Protein AF-A0A323V1V4-F1 (afdb_monomer_lite)

Sequence (138 aa):
MPTDAWRVEGQGRLWLSPGLADMHNHCDSRQDMAVLLSLGVTTMLNMGEARNSFVGRLRLAIERGEVPGPRAYVALAVDGSPAYGNLVVAAPEDARAAECLAPTNRYDFLKVYDRLSHEVFNTLVREGAGGGQPVVGH

InterPro domains:
  IPR011059 Metal-dependent hydrolase, composite domain superfamily [G3DSA:2.30.40.10] (7-18)
  IPR032466 Metal-dependent hydrolase [SSF51556] (18-138)

Radius of gyration: 18.59 Å; chains: 1; bounding box: 53×31×52 Å

Foldseek 3Di:
DPPPDDDDDCPVPHDDDQFDEAEEDQDQDLVSQVVCVVVRHQHYENLNQHDLCRQVPVQVCCVVVVGRGHNYAYEQEEECDCPPVGHHDVDLVSLVVVLVVQVVSPHQAYEYEDHYDPRNVVSNCVVCVVSVHHYHYD

Secondary structure (DSSP, 8-state):
--TT------TTT----PPEEEEEE---SHHHHHHHHHTTEEEEEE-S---HHIIIIIHHHHHTTSS--PEEEEEEEEESSGGGSSEE--SHHHHHHHHHHHHHTT--EEEE-TT--HHHHHHHHHHHHHHT--EE--

Organism: NCBI:txid429133

pLDDT: mean 94.73, std 4.03, range [69.94, 98.69]

Structure (mmCIF, N/CA/C/O backbone):
data_AF-A0A323V1V4-F1
#
_entry.id   AF-A0A323V1V4-F1
#
loop_
_atom_site.group_PDB
_atom_site.id
_atom_site.type_symbol
_atom_site.label_atom_id
_atom_site.label_alt_id
_atom_site.label_comp_id
_atom_site.label_asym_id
_atom_site.label_entity_id
_atom_site.label_seq_id
_atom_site.pdbx_PDB_ins_code
_atom_site.Cartn_x
_atom_site.Cartn_y
_atom_site.Cartn_z
_atom_site.occupancy
_atom_site.B_iso_or_equiv
_atom_site.auth_seq_id
_atom_site.auth_comp_id
_atom_site.auth_asym_id
_atom_site.auth_atom_id
_atom_site.pdbx_PDB_model_num
ATOM 1 N N . MET A 1 1 ? -31.109 10.399 16.227 1.00 69.94 1 MET A N 1
ATOM 2 C CA . MET A 1 1 ? -30.288 9.191 16.464 1.00 69.94 1 MET A CA 1
ATOM 3 C C . MET A 1 1 ? -31.241 8.025 16.651 1.00 69.94 1 MET A C 1
ATOM 5 O O . MET A 1 1 ? -32.236 8.246 17.338 1.00 69.94 1 MET A O 1
ATOM 9 N N . PRO A 1 2 ? -31.003 6.853 16.034 1.00 91.38 2 PRO A N 1
ATOM 10 C CA . PRO A 1 2 ? -31.774 5.647 16.334 1.00 91.38 2 PRO A CA 1
ATOM 11 C C . PRO A 1 2 ? -31.769 5.371 17.842 1.00 91.38 2 PRO A C 1
ATOM 13 O O . PRO A 1 2 ? -30.776 5.653 18.516 1.00 91.38 2 PRO A O 1
ATOM 16 N N . THR A 1 3 ? -32.880 4.873 18.379 1.00 91.69 3 THR A N 1
ATOM 17 C CA . THR A 1 3 ? -33.052 4.635 19.824 1.00 91.69 3 THR A CA 1
ATOM 18 C C . THR A 1 3 ? -32.173 3.505 20.362 1.00 91.69 3 THR A C 1
ATOM 20 O O . THR A 1 3 ? -31.948 3.431 21.564 1.00 91.69 3 THR A O 1
ATOM 23 N N . ASP A 1 4 ? -31.662 2.655 19.478 1.00 93.44 4 ASP A N 1
ATOM 24 C CA . ASP A 1 4 ? -30.814 1.488 19.726 1.00 93.44 4 ASP A CA 1
ATOM 25 C C . ASP A 1 4 ? -29.342 1.709 19.330 1.00 93.44 4 ASP A C 1
ATOM 27 O O . ASP A 1 4 ? -28.535 0.780 19.366 1.00 93.44 4 ASP A O 1
ATOM 31 N N . ALA A 1 5 ? -28.963 2.938 18.964 1.00 94.94 5 ALA A N 1
ATOM 32 C CA . ALA A 1 5 ? -27.590 3.247 18.591 1.00 94.94 5 ALA A CA 1
ATOM 33 C C . ALA A 1 5 ? -26.637 3.126 19.790 1.00 94.94 5 ALA A C 1
ATOM 35 O O . ALA A 1 5 ? -26.900 3.646 20.879 1.00 94.94 5 ALA A O 1
ATOM 36 N N . TRP A 1 6 ? -25.478 2.504 19.565 1.00 93.06 6 TRP A N 1
ATOM 37 C CA . TRP A 1 6 ? -24.418 2.449 20.565 1.00 93.06 6 TRP A CA 1
ATOM 38 C C . TRP A 1 6 ? -23.774 3.829 20.726 1.00 93.06 6 TRP A C 1
ATOM 40 O O . TRP A 1 6 ? -23.392 4.468 19.743 1.00 93.06 6 TRP A O 1
ATOM 50 N N . ARG A 1 7 ? -23.675 4.305 21.970 1.00 91.50 7 ARG A N 1
ATOM 51 C CA . ARG A 1 7 ? -23.165 5.640 22.302 1.00 91.50 7 ARG A CA 1
ATOM 52 C C . ARG A 1 7 ? -21.877 5.521 23.100 1.00 91.50 7 ARG A C 1
ATOM 54 O O . ARG A 1 7 ? -21.840 4.829 24.112 1.00 91.50 7 ARG A O 1
ATOM 61 N N . VAL A 1 8 ? -20.845 6.233 22.658 1.00 92.19 8 VAL A N 1
ATOM 62 C CA . VAL A 1 8 ? -19.558 6.335 23.355 1.00 92.19 8 VAL A CA 1
ATOM 63 C C . VAL A 1 8 ? -19.437 7.748 23.921 1.00 92.19 8 VAL A C 1
ATOM 65 O O . VAL A 1 8 ? -19.413 8.719 23.169 1.00 92.19 8 VAL A O 1
ATOM 68 N N . GLU A 1 9 ? -19.401 7.868 25.248 1.00 92.81 9 GLU A N 1
ATOM 69 C CA . GLU A 1 9 ? -19.397 9.160 25.945 1.00 92.81 9 GLU A CA 1
ATOM 70 C C . GLU A 1 9 ? -17.964 9.654 26.200 1.00 92.81 9 GLU A C 1
ATOM 72 O O . GLU A 1 9 ? -17.198 9.029 26.931 1.00 92.81 9 GLU A O 1
ATOM 77 N N . GLY A 1 10 ? -17.605 10.808 25.626 1.00 93.06 10 GLY A N 1
ATOM 78 C CA . GLY A 1 10 ? -16.257 11.392 25.725 1.00 93.06 10 GLY A CA 1
ATOM 79 C C . GLY A 1 10 ? -15.944 12.120 27.043 1.00 93.06 10 GLY A C 1
ATOM 80 O O . GLY A 1 10 ? -14.797 12.495 27.291 1.00 93.06 10 GLY A O 1
ATOM 81 N N . GLN A 1 11 ? -16.960 12.357 27.883 1.00 94.25 11 GLN A N 1
ATOM 82 C CA . GLN A 1 11 ? -16.844 12.913 29.247 1.00 94.25 11 GLN A CA 1
ATOM 83 C C . GLN A 1 11 ? -16.088 14.258 29.346 1.00 94.25 11 GLN A C 1
ATOM 85 O O . GLN A 1 11 ? -15.559 14.600 30.401 1.00 94.25 11 GLN A O 1
ATOM 90 N N . GLY A 1 12 ? -15.994 15.017 28.246 1.00 92.81 12 GLY A N 1
ATOM 91 C CA . GLY A 1 12 ? -15.264 16.293 28.182 1.00 92.81 12 GLY A CA 1
ATOM 92 C C . GLY A 1 12 ? -13.748 16.183 28.402 1.00 92.81 12 GLY A C 1
ATOM 93 O O . GLY A 1 12 ? -13.089 17.197 28.611 1.00 92.81 12 GLY A O 1
ATOM 94 N N . ARG A 1 13 ? -13.197 14.963 28.398 1.00 93.06 13 ARG A N 1
ATOM 95 C CA . ARG A 1 13 ? -11.775 14.673 28.667 1.00 93.06 13 ARG A CA 1
ATOM 96 C C . ARG A 1 13 ? -11.130 13.804 27.590 1.00 93.06 13 ARG A C 1
ATOM 98 O O . ARG A 1 13 ? -9.908 13.694 27.559 1.00 93.06 13 ARG A O 1
ATOM 105 N N . LEU A 1 14 ? -11.943 13.176 26.743 1.00 93.31 14 LEU A N 1
ATOM 106 C CA . LEU A 1 14 ? -11.50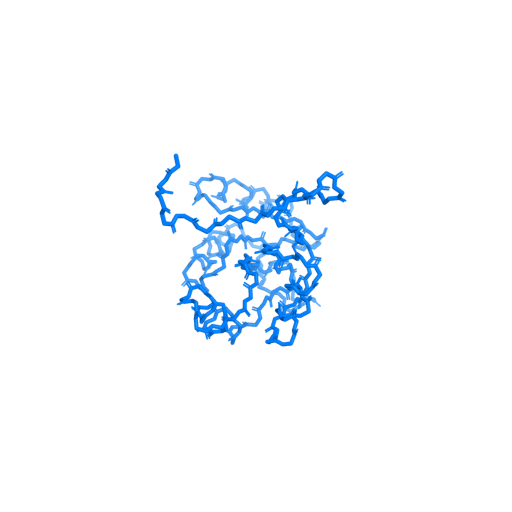5 12.373 25.610 1.00 93.31 14 LEU A CA 1
ATOM 107 C C . LEU A 1 14 ? -11.652 13.168 24.313 1.00 93.31 14 LEU A C 1
ATOM 109 O O . LEU A 1 14 ? -12.571 13.972 24.159 1.00 93.31 14 LEU A O 1
ATOM 113 N N . TRP A 1 15 ? -10.758 12.887 23.372 1.00 93.38 15 TRP A N 1
ATOM 114 C CA . TRP A 1 15 ? -10.775 13.442 22.024 1.00 93.38 15 TRP A CA 1
ATOM 115 C C . TRP A 1 15 ? -11.082 12.331 21.027 1.00 93.38 15 TRP A C 1
ATOM 117 O O . TRP A 1 15 ? -10.644 11.195 21.206 1.00 93.38 15 TRP A O 1
ATOM 127 N N . LEU A 1 16 ? -11.826 12.664 19.974 1.00 94.50 16 LEU A N 1
ATOM 128 C CA . LEU A 1 16 ? -12.068 11.765 18.854 1.00 94.50 16 LEU A CA 1
ATOM 129 C C . LEU A 1 16 ? -11.116 12.122 17.714 1.00 94.50 16 LEU A C 1
ATOM 131 O O . LEU A 1 16 ? -11.064 13.272 17.284 1.00 94.50 16 LEU A O 1
ATOM 135 N N . SER A 1 17 ? -10.401 11.122 17.214 1.00 96.44 17 SER A N 1
ATOM 136 C CA . SER A 1 17 ? -9.553 11.219 16.028 1.00 96.44 17 SER A CA 1
ATOM 137 C C . SER A 1 17 ? -9.987 10.159 15.014 1.00 96.44 17 SER A C 1
ATOM 139 O O . SER A 1 17 ? -10.452 9.091 15.425 1.00 96.44 17 SER A O 1
ATOM 141 N N . PRO A 1 18 ? -9.800 10.392 13.702 1.00 97.81 18 PRO A N 1
ATOM 142 C CA . PRO A 1 18 ? -9.708 9.302 12.739 1.00 97.81 18 PRO A CA 1
ATOM 143 C C . PRO A 1 18 ? -8.651 8.284 13.182 1.00 97.81 18 PRO A C 1
ATOM 145 O O . PRO A 1 18 ? -7.710 8.628 13.907 1.00 97.81 18 PRO A O 1
ATOM 148 N N . GLY A 1 19 ? -8.784 7.040 12.724 1.00 98.12 19 GLY A N 1
ATOM 149 C CA . GLY A 1 19 ? -7.721 6.060 12.906 1.00 98.12 19 GLY A CA 1
ATOM 150 C C . GLY A 1 19 ? -6.438 6.521 12.210 1.00 98.12 19 GLY A C 1
ATOM 151 O O . GLY A 1 19 ? -6.489 7.144 11.148 1.00 98.12 19 GLY A O 1
ATOM 152 N N . LEU A 1 20 ? -5.289 6.223 12.814 1.00 98.69 20 LEU A N 1
ATOM 153 C CA . LEU A 1 20 ? -3.993 6.593 12.259 1.00 98.69 20 LEU A CA 1
ATOM 154 C C . LEU A 1 20 ? -3.719 5.800 10.985 1.00 98.69 20 LEU A C 1
ATOM 156 O O . LEU A 1 20 ? -4.261 4.708 10.769 1.00 98.69 20 LEU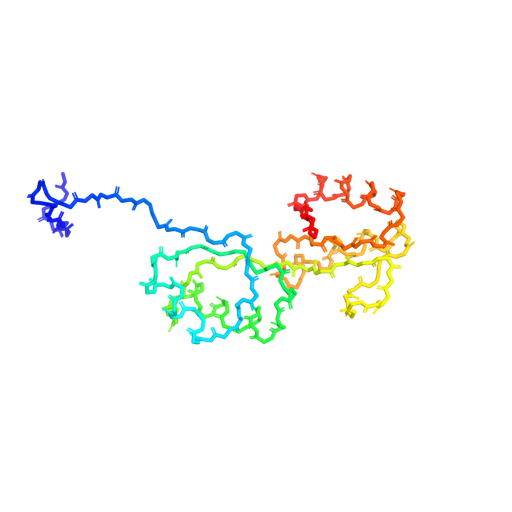 A O 1
ATOM 160 N N . ALA A 1 21 ? -2.860 6.365 10.150 1.00 98.56 21 ALA A N 1
ATOM 161 C CA . ALA A 1 21 ? -2.522 5.796 8.868 1.00 98.56 21 ALA A CA 1
ATOM 162 C C . ALA A 1 21 ? -0.996 5.806 8.704 1.00 98.56 21 ALA A C 1
ATOM 164 O O . ALA A 1 21 ? -0.385 6.870 8.628 1.00 98.56 21 ALA A O 1
ATOM 165 N N . ASP A 1 22 ? -0.389 4.621 8.717 1.00 98.25 22 ASP A N 1
ATOM 166 C CA . ASP A 1 22 ? 1.059 4.450 8.580 1.00 98.25 22 ASP A CA 1
ATOM 167 C C . ASP A 1 22 ? 1.421 4.275 7.101 1.00 98.25 22 ASP A C 1
ATOM 169 O O . ASP A 1 22 ? 1.087 3.271 6.473 1.00 98.25 22 ASP A O 1
ATOM 173 N N . MET A 1 23 ? 2.063 5.289 6.527 1.00 97.12 23 MET A N 1
ATOM 174 C CA . MET A 1 23 ? 2.250 5.405 5.079 1.00 97.12 23 MET A CA 1
ATOM 175 C C . MET A 1 23 ? 3.556 4.784 4.567 1.00 97.12 23 MET A C 1
ATOM 177 O O . MET A 1 23 ? 3.790 4.810 3.360 1.00 97.12 23 MET A O 1
ATOM 181 N N . HIS A 1 24 ? 4.410 4.237 5.442 1.00 97.56 24 HIS A N 1
ATOM 182 C CA . HIS A 1 24 ? 5.636 3.560 5.015 1.00 97.56 24 HIS A CA 1
ATOM 183 C C . HIS A 1 24 ? 6.112 2.546 6.058 1.00 97.56 24 HIS A C 1
ATOM 185 O O . HIS A 1 24 ? 6.918 2.861 6.931 1.00 97.56 24 HIS A O 1
ATOM 191 N N . ASN A 1 25 ? 5.703 1.288 5.902 1.00 96.50 25 ASN A N 1
ATOM 192 C CA . ASN A 1 25 ? 6.258 0.191 6.689 1.00 96.50 25 ASN A CA 1
ATOM 193 C C . ASN A 1 25 ? 6.529 -1.060 5.845 1.00 96.50 25 ASN A C 1
ATOM 195 O O . ASN A 1 25 ? 6.283 -1.099 4.639 1.00 96.50 25 ASN A O 1
ATOM 199 N N . HIS A 1 26 ? 7.060 -2.086 6.505 1.00 96.38 26 HIS A N 1
ATOM 200 C CA . HIS A 1 26 ? 7.402 -3.382 5.915 1.00 96.38 26 HIS A CA 1
ATOM 201 C C . HIS A 1 26 ? 6.662 -4.532 6.626 1.00 96.38 26 HIS A C 1
ATOM 203 O O . HIS A 1 26 ? 7.123 -5.670 6.634 1.00 96.38 26 HIS A O 1
ATOM 209 N N . CYS A 1 27 ? 5.529 -4.231 7.265 1.00 96.56 27 CYS A N 1
ATOM 210 C CA . CYS A 1 27 ? 4.772 -5.165 8.093 1.00 96.56 27 CYS A CA 1
ATOM 211 C C . CYS A 1 27 ? 3.960 -6.147 7.239 1.00 96.56 27 CYS A C 1
ATOM 213 O O . CYS A 1 27 ? 3.153 -5.726 6.409 1.00 96.56 27 CYS A O 1
ATOM 215 N N . ASP A 1 28 ? 4.127 -7.452 7.458 1.00 96.19 28 ASP A N 1
ATOM 216 C CA . ASP A 1 28 ? 3.461 -8.487 6.653 1.00 96.19 28 ASP A CA 1
ATOM 217 C C . ASP A 1 28 ? 3.041 -9.739 7.450 1.00 96.19 28 ASP A C 1
ATOM 219 O O . ASP A 1 28 ? 2.592 -10.739 6.879 1.00 96.19 28 ASP A O 1
ATOM 223 N N . SER A 1 29 ? 3.140 -9.696 8.781 1.00 96.12 29 SER A N 1
ATOM 224 C CA . SER A 1 29 ? 2.749 -10.796 9.662 1.00 96.12 29 SER A CA 1
ATOM 225 C C . SER A 1 29 ? 1.501 -10.478 10.489 1.00 96.12 29 SER A C 1
ATOM 227 O O . SER A 1 29 ? 1.136 -9.325 10.707 1.00 96.12 29 SER A O 1
ATOM 229 N N . ARG A 1 30 ? 0.847 -11.520 11.023 1.00 96.19 30 ARG A N 1
ATOM 230 C CA . ARG A 1 30 ? -0.291 -11.364 11.953 1.00 96.19 30 ARG A CA 1
ATOM 231 C C . ARG A 1 30 ? 0.078 -10.563 13.200 1.00 96.19 30 ARG A C 1
ATOM 233 O O . ARG A 1 30 ? -0.756 -9.817 13.702 1.00 96.19 30 ARG A O 1
ATOM 240 N N . GLN A 1 31 ? 1.304 -10.734 13.691 1.00 97.69 31 GLN A N 1
ATOM 241 C CA . GLN A 1 31 ? 1.781 -10.018 14.866 1.00 97.69 31 GLN A CA 1
ATOM 242 C C . GLN A 1 31 ? 1.928 -8.525 14.569 1.00 97.69 31 GLN A C 1
ATOM 244 O O . GLN A 1 31 ? 1.478 -7.710 15.369 1.00 97.69 31 GLN A O 1
ATOM 249 N N . ASP A 1 32 ? 2.451 -8.171 13.393 1.00 97.50 32 ASP A N 1
ATOM 250 C CA . ASP A 1 32 ? 2.563 -6.769 12.988 1.00 97.50 32 ASP A CA 1
ATOM 251 C C . ASP A 1 32 ? 1.189 -6.099 12.897 1.00 97.50 32 ASP A C 1
ATOM 253 O O . ASP A 1 32 ? 1.003 -5.001 13.412 1.00 97.50 32 ASP A O 1
ATOM 257 N N . MET A 1 33 ? 0.196 -6.779 12.305 1.00 97.81 33 MET A N 1
ATOM 258 C CA . MET A 1 33 ? -1.169 -6.243 12.191 1.00 97.81 33 MET A CA 1
ATOM 259 C C . MET A 1 33 ? -1.785 -5.951 13.565 1.00 97.81 33 MET A C 1
ATOM 261 O O . MET A 1 33 ? -2.456 -4.933 13.743 1.00 97.81 33 MET A O 1
ATOM 265 N N . ALA A 1 34 ? -1.537 -6.828 14.543 1.00 97.75 34 ALA A N 1
ATOM 266 C CA . ALA A 1 34 ? -2.001 -6.642 15.914 1.00 97.75 34 ALA A CA 1
ATOM 267 C C . ALA A 1 34 ? -1.304 -5.453 16.595 1.00 97.75 34 ALA A C 1
ATOM 269 O O . ALA A 1 34 ? -1.968 -4.653 17.257 1.00 97.75 34 ALA A O 1
ATOM 270 N N . VAL A 1 35 ? 0.012 -5.304 16.400 1.00 98.25 35 VAL A N 1
ATOM 271 C CA . VAL A 1 35 ? 0.781 -4.165 16.926 1.00 98.25 35 VAL A CA 1
ATOM 272 C C . VAL A 1 35 ? 0.279 -2.855 16.322 1.00 98.25 35 VAL A C 1
ATOM 274 O O . VAL A 1 35 ? -0.039 -1.937 17.075 1.00 98.25 35 VAL A O 1
ATOM 277 N N . LEU A 1 36 ? 0.122 -2.777 14.999 1.00 98.50 36 LEU A N 1
ATOM 278 C CA . LEU A 1 36 ? -0.377 -1.581 14.314 1.00 98.50 36 LEU A CA 1
ATOM 279 C C . LEU A 1 36 ? -1.747 -1.145 14.857 1.00 98.50 36 LEU A C 1
ATOM 281 O O . LEU A 1 36 ? -1.903 0.006 15.269 1.00 98.50 36 LEU A O 1
ATOM 285 N N . LEU A 1 37 ? -2.710 -2.068 14.963 1.00 98.06 37 LEU A N 1
ATOM 286 C CA . LEU A 1 37 ? -4.022 -1.757 15.542 1.00 98.06 37 LEU A CA 1
ATOM 287 C C . LEU A 1 37 ? -3.931 -1.291 17.000 1.00 98.06 37 LEU A C 1
ATOM 289 O O . LEU A 1 37 ? -4.637 -0.359 17.381 1.00 98.06 37 LEU A O 1
ATOM 293 N N . SER A 1 38 ? -3.059 -1.903 17.810 1.00 98.19 38 SER A N 1
ATOM 294 C CA . SER A 1 38 ? -2.867 -1.506 19.215 1.00 98.19 38 SER A CA 1
ATOM 295 C C . SER A 1 38 ? -2.342 -0.073 19.366 1.00 98.19 38 SER A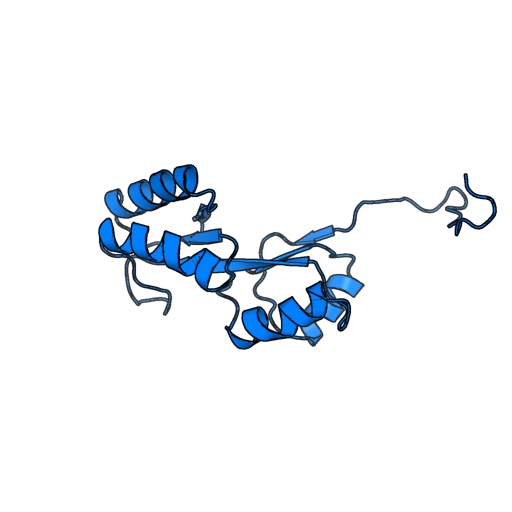 C 1
ATOM 297 O O . SER A 1 38 ? -2.617 0.583 20.368 1.00 98.19 38 SER A O 1
ATOM 299 N N . LEU A 1 39 ? -1.640 0.427 18.345 1.00 98.12 39 LEU A N 1
ATOM 300 C CA . LEU A 1 39 ? -1.127 1.794 18.256 1.00 98.12 39 LEU A CA 1
ATOM 301 C C . LEU A 1 39 ? -2.125 2.758 17.592 1.00 98.12 39 LEU A C 1
ATOM 303 O O . LEU A 1 39 ? -1.802 3.921 17.367 1.00 98.12 39 LEU A O 1
ATOM 307 N N . GLY A 1 40 ? -3.335 2.293 17.267 1.00 98.19 40 GLY A N 1
ATOM 308 C CA . GLY A 1 40 ? -4.374 3.088 16.614 1.00 98.19 40 GLY A CA 1
ATOM 309 C C . GLY A 1 40 ? -4.214 3.211 15.098 1.00 98.19 40 GLY A C 1
ATOM 310 O O . GLY A 1 40 ? -4.964 3.968 14.480 1.00 98.19 40 GLY A O 1
ATOM 311 N N . VAL A 1 41 ? -3.277 2.480 14.482 1.00 98.69 41 VAL A N 1
ATOM 312 C CA . VAL A 1 41 ? -3.108 2.437 13.025 1.00 98.69 41 VAL A CA 1
ATOM 313 C C . VAL A 1 41 ? -4.176 1.539 12.420 1.00 98.69 41 VAL A C 1
ATOM 315 O O . VAL A 1 41 ? -4.208 0.335 12.649 1.00 98.69 41 VAL A O 1
ATOM 318 N N . THR A 1 42 ? -5.052 2.138 11.619 1.00 98.44 42 THR A N 1
ATOM 319 C CA . THR A 1 42 ? -6.191 1.465 10.969 1.00 98.44 42 THR A CA 1
ATOM 320 C C . THR A 1 42 ? -6.027 1.334 9.460 1.00 98.44 42 THR A C 1
ATOM 322 O O . THR A 1 42 ? -6.772 0.592 8.824 1.00 98.44 42 THR A O 1
ATOM 325 N N . THR A 1 43 ? -5.055 2.038 8.880 1.00 98.62 43 THR A N 1
ATOM 326 C CA . THR A 1 43 ? -4.689 1.961 7.462 1.00 98.62 43 THR A CA 1
ATOM 327 C C . THR A 1 43 ? -3.173 1.927 7.344 1.00 98.62 43 THR A C 1
ATOM 329 O O . THR A 1 43 ? -2.489 2.601 8.110 1.00 98.62 43 THR A O 1
ATOM 332 N N . MET A 1 44 ? -2.642 1.156 6.400 1.00 97.94 44 MET A N 1
ATOM 333 C CA . MET A 1 44 ? -1.205 1.087 6.167 1.00 97.94 44 MET A CA 1
ATOM 334 C C . MET A 1 44 ? -0.835 0.964 4.691 1.00 97.94 44 MET A C 1
ATOM 336 O O . MET A 1 44 ? -1.586 0.374 3.913 1.00 97.94 44 MET A O 1
ATOM 340 N N . LEU A 1 45 ? 0.355 1.456 4.343 1.00 97.62 45 LEU A N 1
ATOM 341 C CA . LEU A 1 45 ? 1.050 1.159 3.092 1.00 97.62 45 LEU A CA 1
ATOM 342 C C . LEU A 1 45 ? 2.263 0.274 3.398 1.00 97.62 45 LEU A C 1
ATOM 344 O O . LEU A 1 45 ? 3.220 0.707 4.045 1.00 97.62 45 LEU A O 1
ATOM 348 N N . ASN A 1 46 ? 2.235 -0.963 2.905 1.00 97.25 46 ASN A N 1
ATOM 349 C CA . ASN A 1 46 ? 3.424 -1.799 2.867 1.00 97.25 46 ASN A CA 1
ATOM 350 C C . ASN A 1 46 ? 4.278 -1.381 1.661 1.00 97.25 46 ASN A C 1
ATOM 352 O O . ASN A 1 46 ? 3.929 -1.647 0.509 1.00 97.25 46 ASN A O 1
ATOM 356 N N . MET A 1 47 ? 5.401 -0.732 1.957 1.00 95.44 47 MET A N 1
ATOM 357 C CA . MET A 1 47 ? 6.387 -0.216 1.005 1.00 95.44 47 MET A CA 1
ATOM 358 C C . MET A 1 47 ? 7.556 -1.194 0.792 1.00 95.44 47 MET A C 1
ATOM 360 O O . MET A 1 47 ? 8.573 -0.832 0.198 1.00 95.44 47 MET A O 1
ATOM 364 N N . GLY A 1 48 ? 7.442 -2.417 1.309 1.00 86.25 48 GLY A N 1
ATOM 365 C CA . GLY A 1 48 ? 8.514 -3.400 1.418 1.00 86.25 48 GLY A CA 1
ATOM 366 C C . GLY A 1 48 ? 8.382 -4.624 0.531 1.00 86.25 48 GLY A C 1
ATOM 367 O O . GLY A 1 48 ? 8.928 -5.652 0.909 1.00 86.25 48 GLY A O 1
ATOM 368 N N . GLU A 1 49 ? 7.629 -4.527 -0.569 1.00 81.94 49 GLU A N 1
ATOM 369 C CA . GLU A 1 49 ? 7.264 -5.666 -1.422 1.00 81.94 49 GLU A CA 1
ATOM 370 C C . GLU A 1 49 ? 6.671 -6.819 -0.596 1.00 81.94 49 GLU A C 1
ATOM 372 O O . GLU A 1 49 ? 7.288 -7.858 -0.355 1.00 81.94 49 GLU A O 1
ATOM 377 N N . ALA A 1 50 ? 5.449 -6.607 -0.101 1.00 85.38 50 ALA A N 1
ATOM 378 C CA . ALA A 1 50 ? 4.788 -7.573 0.765 1.00 85.38 50 ALA A CA 1
ATOM 379 C C . ALA A 1 50 ? 4.785 -8.982 0.148 1.00 85.38 50 ALA A C 1
ATOM 381 O O . ALA A 1 50 ? 4.420 -9.172 -1.017 1.00 85.38 50 ALA A O 1
ATOM 382 N N . ARG A 1 51 ? 5.136 -9.989 0.956 1.00 91.62 51 ARG A N 1
ATOM 383 C CA . ARG A 1 51 ? 5.193 -11.384 0.501 1.00 91.62 51 ARG A CA 1
ATOM 384 C C . ARG A 1 51 ? 3.841 -11.825 -0.068 1.00 91.62 51 ARG A C 1
ATOM 386 O O . ARG A 1 51 ? 2.792 -11.546 0.512 1.00 91.62 51 ARG A O 1
ATOM 393 N N . ASN A 1 52 ? 3.858 -12.659 -1.109 1.00 88.94 52 ASN A N 1
ATOM 394 C CA . ASN A 1 52 ? 2.642 -13.241 -1.704 1.00 88.94 52 ASN A CA 1
ATOM 395 C C . ASN A 1 52 ? 1.730 -13.939 -0.679 1.00 88.94 52 ASN A C 1
ATOM 397 O O . ASN A 1 52 ? 0.507 -13.936 -0.809 1.00 88.94 52 ASN A O 1
ATOM 401 N N . SER A 1 53 ? 2.309 -14.529 0.372 1.00 92.88 53 SER A N 1
ATOM 402 C CA . SER A 1 53 ? 1.559 -15.146 1.469 1.00 92.88 53 SER A CA 1
ATOM 403 C C . SER A 1 53 ? 0.753 -14.141 2.297 1.00 92.88 53 SER A C 1
ATOM 405 O O . SER A 1 53 ? -0.304 -14.509 2.813 1.00 92.88 53 SER A O 1
ATOM 407 N N . PHE A 1 54 ? 1.225 -12.902 2.429 1.00 96.50 54 PHE A N 1
ATOM 408 C CA . PHE A 1 54 ? 0.492 -11.811 3.058 1.00 96.50 54 PHE A CA 1
ATOM 409 C C . PHE A 1 54 ? -0.629 -11.329 2.140 1.00 96.50 54 PHE A C 1
ATOM 411 O O . PHE A 1 54 ? -1.798 -11.392 2.528 1.00 96.50 54 PHE A O 1
ATOM 418 N N . VAL A 1 55 ? -0.280 -10.943 0.907 1.00 95.06 55 VAL A N 1
ATOM 419 C CA . VAL A 1 55 ? -1.214 -10.389 -0.088 1.00 95.06 55 VAL A CA 1
ATOM 420 C C . VAL A 1 55 ? -2.355 -11.367 -0.384 1.00 95.06 55 VAL A C 1
ATOM 422 O O . VAL A 1 55 ? -3.527 -11.007 -0.308 1.00 95.06 55 VAL A O 1
ATOM 425 N N . GLY A 1 56 ? -2.028 -12.634 -0.647 1.00 93.81 56 GLY A N 1
ATOM 426 C CA . GLY A 1 56 ? -2.989 -13.658 -1.054 1.00 93.81 56 GLY A CA 1
ATOM 427 C C . GLY A 1 56 ? -3.694 -14.398 0.084 1.00 93.81 56 GLY A C 1
ATOM 428 O O . GLY A 1 56 ? -4.543 -15.242 -0.195 1.00 93.81 56 GLY A O 1
ATOM 429 N N . ARG A 1 57 ? -3.358 -14.150 1.360 1.00 95.44 57 ARG A N 1
ATOM 430 C CA . ARG A 1 57 ? -4.028 -14.824 2.493 1.00 95.44 57 ARG A CA 1
ATOM 431 C C . ARG A 1 57 ? -4.378 -13.888 3.633 1.00 95.44 57 ARG A C 1
ATOM 433 O O . ARG A 1 57 ? -5.559 -13.741 3.934 1.00 95.44 57 ARG A O 1
ATOM 440 N N . LEU A 1 58 ? -3.378 -13.297 4.290 1.00 97.38 58 LEU A N 1
ATOM 441 C CA . LEU A 1 58 ? -3.620 -12.520 5.507 1.00 97.38 58 LEU A CA 1
ATOM 442 C C . LEU A 1 58 ? -4.431 -11.259 5.212 1.00 97.38 58 LEU A C 1
ATOM 444 O O . LEU A 1 58 ? -5.446 -11.039 5.867 1.00 97.38 58 LEU A O 1
ATOM 448 N N . ARG A 1 59 ? -4.040 -10.490 4.190 1.00 97.12 59 ARG A N 1
ATOM 449 C CA . ARG A 1 59 ? -4.778 -9.302 3.750 1.00 97.12 59 ARG A CA 1
ATOM 450 C C . ARG A 1 59 ? -6.234 -9.637 3.432 1.00 97.12 59 ARG A C 1
ATOM 452 O O . ARG A 1 59 ? -7.133 -8.984 3.944 1.00 97.12 59 ARG A O 1
ATOM 459 N N . LEU A 1 60 ? -6.475 -10.698 2.660 1.00 96.69 60 LEU A N 1
ATOM 460 C CA . LEU A 1 60 ? -7.838 -11.102 2.307 1.00 96.69 60 LEU A CA 1
ATOM 461 C C . LEU A 1 60 ? -8.663 -11.523 3.534 1.00 96.69 60 LEU A C 1
ATOM 463 O O . LEU A 1 60 ? -9.857 -11.253 3.593 1.00 96.69 60 LEU A O 1
ATOM 467 N N . ALA A 1 61 ? -8.049 -12.189 4.516 1.00 97.75 61 ALA A N 1
ATOM 468 C CA . ALA A 1 61 ? -8.728 -12.540 5.762 1.00 97.75 61 ALA A CA 1
ATOM 469 C C . ALA A 1 61 ? -9.089 -11.292 6.592 1.00 97.75 61 ALA A C 1
ATOM 471 O O . ALA A 1 61 ? -10.150 -11.258 7.212 1.00 97.75 61 ALA A O 1
ATOM 472 N N . ILE A 1 62 ? -8.245 -10.254 6.563 1.00 97.69 62 ILE A N 1
ATOM 473 C CA . ILE A 1 62 ? -8.533 -8.950 7.180 1.00 97.69 62 ILE A CA 1
ATOM 474 C C . ILE A 1 62 ? -9.686 -8.249 6.458 1.00 97.69 62 ILE A C 1
ATOM 476 O O . ILE A 1 62 ? -10.637 -7.815 7.099 1.00 97.69 62 ILE A O 1
ATOM 480 N N . GLU A 1 63 ? -9.652 -8.194 5.125 1.00 97.06 63 GLU A N 1
ATOM 481 C CA . GLU A 1 63 ? -10.714 -7.589 4.308 1.00 97.06 63 GLU A CA 1
ATOM 482 C C . GLU A 1 63 ? -12.076 -8.273 4.507 1.00 97.06 63 GLU A C 1
ATOM 484 O O . GLU A 1 63 ? -13.110 -7.608 4.466 1.00 97.06 63 GLU A O 1
ATOM 489 N N . ARG A 1 64 ? -12.087 -9.587 4.772 1.00 97.69 64 ARG A N 1
ATOM 490 C CA . ARG A 1 64 ? -13.299 -10.355 5.108 1.00 97.69 64 ARG A CA 1
ATOM 491 C C . ARG A 1 64 ? -13.729 -10.245 6.576 1.00 97.69 64 ARG A C 1
ATOM 493 O O . ARG A 1 64 ? -14.761 -10.800 6.938 1.00 97.69 64 ARG A O 1
ATOM 500 N N . GLY A 1 65 ? -12.960 -9.561 7.425 1.00 96.94 65 GLY A N 1
ATOM 501 C CA . GLY A 1 65 ? -13.242 -9.434 8.858 1.00 96.94 65 GLY A CA 1
ATOM 502 C C . GLY A 1 65 ? -12.990 -10.708 9.676 1.00 96.94 65 GLY A C 1
ATOM 503 O O . GLY A 1 65 ? -13.389 -10.780 10.833 1.00 96.94 65 GLY A O 1
ATOM 504 N N . GLU A 1 66 ? -12.319 -11.712 9.106 1.00 98.00 66 GLU A N 1
ATOM 505 C CA . GLU A 1 66 ? -11.973 -12.967 9.793 1.00 98.00 66 GLU A CA 1
ATOM 506 C C . GLU A 1 66 ? -10.798 -12.782 10.762 1.00 98.00 66 GLU A C 1
ATOM 508 O O . GLU A 1 66 ? -10.619 -13.550 11.708 1.00 98.00 66 GLU A O 1
ATOM 513 N N . VAL A 1 67 ? -9.955 -11.782 10.496 1.00 97.00 67 VAL A N 1
ATOM 514 C CA . VAL A 1 67 ? -8.758 -11.467 11.275 1.00 97.00 67 VAL A CA 1
ATOM 515 C C . VAL A 1 67 ? -8.704 -9.960 11.509 1.00 97.00 67 VAL A C 1
ATOM 517 O O . VAL A 1 67 ? -8.796 -9.208 10.542 1.00 97.00 67 VAL A O 1
ATOM 520 N N . PRO A 1 68 ? -8.500 -9.486 12.749 1.00 97.31 68 PRO A N 1
ATOM 521 C CA . PRO A 1 68 ? -8.256 -8.071 12.991 1.00 97.31 68 PRO A CA 1
ATOM 522 C C . PRO A 1 68 ? -6.948 -7.614 12.333 1.00 97.31 68 PRO A C 1
ATOM 524 O O . PRO A 1 68 ? -5.893 -8.213 12.544 1.00 97.31 68 PRO A O 1
ATOM 527 N N . GLY A 1 69 ? -7.009 -6.531 11.566 1.00 97.81 69 GLY A N 1
ATOM 528 C CA . GLY A 1 69 ? -5.838 -5.831 11.044 1.00 97.81 69 GLY A CA 1
ATOM 529 C C . GLY A 1 69 ? -6.218 -4.481 10.434 1.00 97.81 69 GLY A C 1
ATOM 530 O O . GLY A 1 69 ? -7.405 -4.233 10.200 1.00 97.81 69 GLY A O 1
ATOM 531 N N . PRO A 1 70 ? -5.240 -3.592 10.189 1.00 98.25 70 PRO A N 1
ATOM 532 C CA . PRO A 1 70 ? -5.479 -2.378 9.422 1.00 98.25 70 PRO A CA 1
ATOM 533 C C . PRO A 1 70 ? -5.843 -2.716 7.971 1.00 98.25 70 PRO A C 1
ATOM 535 O O . PRO A 1 70 ? -5.469 -3.764 7.440 1.00 98.25 70 PRO A O 1
ATOM 538 N N . ARG A 1 71 ? -6.510 -1.786 7.285 1.00 98.12 71 ARG A N 1
ATOM 539 C CA . ARG A 1 71 ? -6.609 -1.828 5.824 1.00 98.12 71 ARG A CA 1
ATOM 540 C C . ARG A 1 71 ? -5.208 -1.682 5.235 1.00 98.12 71 ARG A C 1
ATOM 542 O O . ARG A 1 71 ? -4.581 -0.642 5.418 1.00 98.12 71 ARG A O 1
ATOM 549 N N . ALA A 1 72 ? -4.736 -2.702 4.530 1.00 97.50 72 ALA A N 1
ATOM 550 C CA . ALA A 1 72 ? -3.403 -2.709 3.945 1.00 97.50 72 ALA A CA 1
ATOM 551 C C . ALA A 1 72 ? -3.449 -2.435 2.439 1.00 97.50 72 ALA A C 1
ATOM 553 O O . ALA A 1 72 ? -4.105 -3.166 1.700 1.00 97.50 72 ALA A O 1
ATOM 554 N N . TYR A 1 73 ? -2.706 -1.418 2.013 1.00 97.19 73 TYR A N 1
ATOM 555 C CA . TYR A 1 73 ? -2.309 -1.195 0.628 1.00 97.19 73 TYR A CA 1
ATOM 556 C C . TYR A 1 73 ? -0.873 -1.689 0.454 1.00 97.19 73 TYR A C 1
ATOM 558 O O . TYR A 1 73 ? -0.043 -1.486 1.341 1.00 97.19 73 TYR A O 1
ATOM 566 N N . VAL A 1 74 ? -0.564 -2.365 -0.647 1.00 96.81 74 VAL A N 1
ATOM 567 C CA . VAL A 1 74 ? 0.720 -3.056 -0.831 1.00 96.81 74 VAL A CA 1
ATOM 568 C C . VAL A 1 74 ? 1.366 -2.697 -2.163 1.00 96.81 74 VAL A C 1
ATOM 570 O O . VAL A 1 74 ? 0.713 -2.718 -3.207 1.00 96.81 74 VAL A O 1
ATOM 573 N N . ALA A 1 75 ? 2.660 -2.391 -2.110 1.00 96.06 75 ALA A N 1
ATOM 574 C CA . ALA A 1 75 ? 3.462 -2.050 -3.274 1.00 96.06 75 ALA A CA 1
ATOM 575 C C . ALA A 1 75 ? 3.952 -3.293 -4.022 1.00 96.06 75 ALA A C 1
ATOM 577 O O . ALA A 1 75 ? 4.453 -4.227 -3.389 1.00 96.06 75 ALA A O 1
ATOM 578 N N . LEU A 1 76 ? 3.914 -3.257 -5.355 1.00 95.06 76 LEU A N 1
ATOM 579 C CA . LEU A 1 76 ? 4.833 -4.044 -6.179 1.00 95.06 76 LEU A CA 1
ATOM 580 C C . LEU A 1 76 ? 6.108 -3.215 -6.371 1.00 95.06 76 LEU A C 1
ATOM 582 O O . LEU A 1 76 ? 6.051 -2.129 -6.952 1.00 95.06 76 LEU A O 1
ATOM 586 N N . ALA A 1 77 ? 7.242 -3.690 -5.855 1.00 95.62 77 ALA A N 1
ATOM 587 C CA . ALA A 1 77 ? 8.512 -2.986 -5.995 1.00 95.62 77 ALA A CA 1
ATOM 588 C C . ALA A 1 77 ? 9.156 -3.279 -7.357 1.00 95.62 77 ALA A C 1
ATOM 590 O O . ALA A 1 77 ? 9.230 -4.431 -7.787 1.00 95.62 77 ALA A O 1
ATOM 591 N N . VAL A 1 78 ? 9.643 -2.232 -8.022 1.00 96.19 78 VAL A N 1
ATOM 592 C CA . VAL A 1 78 ? 10.313 -2.308 -9.325 1.00 96.19 78 VAL A CA 1
ATOM 593 C C . VAL A 1 78 ? 11.635 -1.544 -9.300 1.00 96.19 78 VAL A C 1
ATOM 595 O O . VAL A 1 78 ? 11.739 -0.499 -8.659 1.00 96.19 78 VAL A O 1
ATOM 598 N N . ASP A 1 79 ? 12.652 -2.043 -9.998 1.00 96.88 79 ASP A N 1
ATOM 599 C CA . ASP A 1 79 ? 13.945 -1.363 -10.163 1.00 96.88 79 ASP A CA 1
ATOM 600 C C . ASP A 1 79 ? 14.494 -1.575 -11.580 1.00 96.88 79 ASP A C 1
ATOM 602 O O . ASP A 1 79 ? 14.104 -2.509 -12.272 1.00 96.88 79 ASP A O 1
ATOM 606 N N . GLY A 1 80 ? 15.439 -0.747 -12.020 1.00 96.94 80 GLY A N 1
ATOM 607 C CA . GLY A 1 80 ? 16.114 -0.935 -13.311 1.00 96.94 80 GLY A CA 1
ATOM 608 C C . GLY A 1 80 ? 17.203 -2.010 -13.289 1.00 96.94 80 GLY A C 1
ATOM 609 O O . GLY A 1 80 ? 17.855 -2.257 -14.302 1.00 96.94 80 GLY A O 1
ATOM 610 N N . SER A 1 81 ? 17.443 -2.644 -12.138 1.00 95.19 81 SER A N 1
ATOM 611 C CA . SER A 1 81 ? 18.436 -3.706 -11.985 1.00 95.19 81 SER A CA 1
ATOM 612 C C . SER A 1 81 ? 18.026 -4.719 -10.906 1.00 95.19 81 SER A C 1
ATOM 614 O O . SER A 1 81 ? 17.199 -4.412 -10.049 1.00 95.19 81 SER A O 1
ATOM 616 N N . PRO A 1 82 ? 18.618 -5.927 -10.886 1.00 92.19 82 PRO A N 1
ATOM 617 C CA . PRO A 1 82 ? 18.273 -6.962 -9.910 1.00 92.19 82 PRO A CA 1
ATOM 618 C C . PRO A 1 82 ? 18.881 -6.731 -8.515 1.00 92.19 82 PRO A C 1
ATOM 620 O O . PRO A 1 82 ? 18.777 -7.599 -7.653 1.00 92.19 82 PRO A O 1
ATOM 623 N N . ALA A 1 83 ? 19.554 -5.602 -8.273 1.00 90.12 83 ALA A N 1
ATOM 624 C CA . ALA A 1 83 ? 20.383 -5.389 -7.084 1.00 90.12 83 ALA A CA 1
ATOM 625 C C . ALA A 1 83 ? 19.622 -5.479 -5.746 1.00 90.12 83 ALA A C 1
ATOM 627 O O . ALA A 1 83 ? 20.228 -5.841 -4.739 1.00 90.12 83 ALA A O 1
ATOM 628 N N . TYR A 1 84 ? 18.321 -5.175 -5.737 1.00 86.12 84 TYR A N 1
ATOM 629 C CA . TYR A 1 84 ? 17.462 -5.283 -4.550 1.00 86.12 84 TYR A CA 1
ATOM 630 C C . TYR A 1 84 ? 16.531 -6.504 -4.564 1.00 86.12 84 TYR A C 1
ATOM 632 O O . TYR A 1 84 ? 15.779 -6.697 -3.617 1.00 86.12 84 TYR A O 1
ATOM 640 N N . GLY A 1 85 ? 16.587 -7.343 -5.605 1.00 88.50 85 GLY A N 1
ATOM 641 C CA . GLY A 1 85 ? 15.687 -8.492 -5.761 1.00 88.50 85 GLY A CA 1
ATOM 642 C C . GLY A 1 85 ? 14.266 -8.145 -6.222 1.00 88.50 85 GLY A C 1
ATOM 643 O O . GLY A 1 85 ? 13.453 -9.055 -6.353 1.00 88.50 85 GLY A O 1
ATOM 644 N N . ASN A 1 86 ? 13.997 -6.867 -6.500 1.00 93.50 86 ASN A N 1
ATOM 645 C CA . ASN A 1 86 ? 12.729 -6.372 -7.034 1.00 93.50 86 ASN A CA 1
ATOM 646 C C . ASN A 1 86 ? 12.489 -6.863 -8.474 1.00 93.50 86 ASN A C 1
ATOM 648 O O . ASN A 1 86 ? 13.417 -7.295 -9.170 1.00 93.50 86 ASN A O 1
ATOM 652 N N . LEU A 1 87 ? 11.260 -6.690 -8.970 1.00 94.38 87 LEU A N 1
ATOM 653 C CA . LEU A 1 87 ? 10.958 -6.871 -10.389 1.00 94.38 87 LEU A CA 1
ATOM 654 C C . LEU A 1 87 ? 11.803 -5.906 -11.236 1.00 94.38 87 LEU A C 1
ATOM 656 O O . LEU A 1 87 ? 11.732 -4.686 -11.073 1.00 94.38 87 LEU A O 1
ATOM 660 N N . VAL A 1 88 ? 12.595 -6.457 -12.156 1.00 97.06 88 VAL A N 1
ATOM 661 C CA . VAL A 1 88 ? 13.433 -5.650 -13.046 1.00 97.06 88 VAL A CA 1
ATOM 662 C C . VAL A 1 88 ? 12.580 -5.062 -14.166 1.00 97.06 88 VAL A C 1
ATOM 664 O O . VAL A 1 88 ? 11.921 -5.796 -14.897 1.00 97.06 88 VAL A O 1
ATOM 667 N N . VAL A 1 89 ? 12.632 -3.741 -14.306 1.00 97.25 89 VAL A N 1
ATOM 668 C CA . VAL A 1 89 ? 11.983 -2.957 -15.358 1.00 97.25 89 VAL A CA 1
ATOM 669 C C . VAL A 1 89 ? 13.077 -2.156 -16.061 1.00 97.25 89 VAL A C 1
ATOM 671 O O . VAL A 1 89 ? 13.482 -1.091 -15.594 1.00 97.25 89 VAL A O 1
ATOM 674 N N . ALA A 1 90 ? 13.610 -2.700 -17.155 1.00 96.38 90 ALA A N 1
ATOM 675 C CA . ALA A 1 90 ? 14.775 -2.147 -17.847 1.00 96.38 90 ALA A CA 1
ATOM 676 C C . ALA A 1 90 ? 14.407 -1.401 -19.139 1.00 96.38 90 ALA A C 1
ATOM 678 O O . ALA A 1 90 ? 15.205 -0.593 -19.620 1.00 96.38 90 ALA A O 1
ATOM 679 N N . ALA A 1 91 ? 13.206 -1.634 -19.673 1.00 97.31 91 ALA A N 1
ATOM 680 C CA . ALA A 1 91 ? 12.707 -1.007 -20.891 1.00 97.31 91 ALA A CA 1
ATOM 681 C C . ALA A 1 91 ? 11.252 -0.497 -20.752 1.00 97.31 91 ALA A C 1
ATOM 683 O O . ALA A 1 91 ? 10.516 -0.928 -19.858 1.00 97.31 91 ALA A O 1
ATOM 684 N N . PRO A 1 92 ? 10.798 0.430 -21.619 1.00 96.00 92 PRO A N 1
ATOM 685 C CA . PRO A 1 92 ? 9.414 0.922 -21.623 1.00 96.00 92 PRO A CA 1
ATOM 686 C C . PRO A 1 92 ? 8.346 -0.174 -21.757 1.00 96.00 92 PRO A C 1
ATOM 688 O O . PRO A 1 92 ? 7.232 -0.023 -21.250 1.00 96.00 92 PRO A O 1
ATOM 691 N N . GLU A 1 93 ? 8.657 -1.276 -22.437 1.00 95.62 93 GLU A N 1
ATOM 692 C CA . GLU A 1 93 ? 7.754 -2.427 -22.557 1.00 95.62 93 GLU A CA 1
ATOM 693 C C . GLU A 1 93 ? 7.548 -3.127 -21.206 1.00 95.62 93 GLU A C 1
ATOM 695 O O . GLU A 1 93 ? 6.413 -3.462 -20.854 1.00 95.62 93 GLU A O 1
ATOM 700 N N . ASP A 1 94 ? 8.619 -3.271 -20.418 1.00 96.44 94 ASP A N 1
ATOM 701 C CA . ASP A 1 94 ? 8.569 -3.848 -19.071 1.00 96.44 94 ASP A CA 1
ATOM 702 C C . ASP A 1 94 ? 7.692 -3.002 -18.146 1.00 96.44 94 ASP A C 1
ATOM 704 O O . ASP A 1 94 ? 6.952 -3.539 -17.322 1.00 96.44 94 ASP A O 1
ATOM 708 N N . ALA A 1 95 ? 7.729 -1.674 -18.301 1.00 94.44 95 ALA A N 1
ATOM 709 C CA . ALA A 1 95 ? 6.915 -0.765 -17.499 1.00 94.44 95 ALA A CA 1
ATOM 710 C C . ALA A 1 95 ? 5.419 -1.048 -17.697 1.00 94.44 95 ALA A C 1
ATOM 712 O O . ALA A 1 95 ? 4.673 -1.166 -16.729 1.00 94.44 95 ALA A O 1
ATOM 713 N N . ARG A 1 96 ? 4.986 -1.260 -18.946 1.00 91.88 96 ARG A N 1
ATOM 714 C CA . ARG A 1 96 ? 3.594 -1.637 -19.255 1.00 91.88 96 ARG A CA 1
ATOM 715 C C . ARG A 1 96 ? 3.230 -3.012 -18.699 1.00 91.88 96 ARG A C 1
ATOM 717 O O . ARG A 1 96 ? 2.091 -3.231 -18.289 1.00 91.88 96 ARG A O 1
ATOM 724 N N . ALA A 1 97 ? 4.179 -3.947 -18.689 1.00 94.19 97 ALA A N 1
ATOM 725 C CA . ALA A 1 97 ? 3.966 -5.255 -18.084 1.00 94.19 97 ALA A CA 1
ATOM 726 C C . ALA A 1 97 ? 3.795 -5.143 -16.560 1.00 94.19 97 ALA A C 1
ATOM 728 O O . ALA A 1 97 ? 2.863 -5.735 -16.017 1.00 94.19 97 ALA A O 1
ATOM 729 N N . ALA A 1 98 ? 4.626 -4.348 -15.879 1.00 94.81 98 ALA A N 1
ATOM 730 C CA . ALA A 1 98 ? 4.529 -4.105 -14.439 1.00 94.81 98 ALA A CA 1
ATOM 731 C C . ALA A 1 98 ? 3.175 -3.484 -14.044 1.00 94.81 98 ALA A C 1
ATOM 733 O O . ALA A 1 98 ? 2.539 -3.944 -13.095 1.00 94.81 98 ALA A O 1
ATOM 734 N N . GLU A 1 99 ? 2.702 -2.515 -14.829 1.00 92.56 99 GLU A N 1
ATOM 735 C CA . GLU A 1 99 ? 1.382 -1.884 -14.695 1.00 92.56 99 GLU A CA 1
ATOM 736 C C . GLU A 1 99 ? 0.221 -2.889 -14.782 1.00 92.56 99 GLU A C 1
ATOM 738 O O . GLU A 1 99 ? -0.747 -2.804 -14.033 1.00 92.56 99 GLU A O 1
ATOM 743 N N . CYS A 1 100 ? 0.326 -3.900 -15.648 1.00 93.00 100 CYS A N 1
ATOM 744 C CA . CYS A 1 100 ? -0.666 -4.974 -15.734 1.00 93.00 100 CYS A CA 1
ATOM 745 C C . CYS A 1 100 ? -0.535 -5.982 -14.576 1.00 93.00 100 CYS A C 1
ATOM 747 O O . CYS A 1 100 ? -1.530 -6.468 -14.026 1.00 93.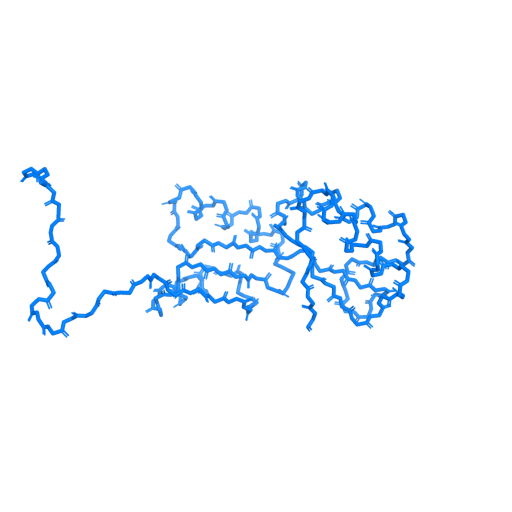00 100 CYS A O 1
ATOM 749 N N . LEU A 1 101 ? 0.703 -6.309 -14.193 1.00 93.62 101 LEU A N 1
ATOM 750 C CA . LEU A 1 101 ? 1.002 -7.309 -13.172 1.00 93.62 101 LEU A CA 1
ATOM 751 C C . LEU A 1 101 ? 0.528 -6.888 -11.784 1.00 93.62 101 LEU A C 1
ATOM 753 O O . LEU A 1 101 ? 0.008 -7.737 -11.057 1.00 93.62 101 LEU A O 1
ATOM 757 N N . ALA A 1 102 ? 0.695 -5.618 -11.415 1.00 94.31 102 ALA A N 1
ATOM 758 C CA . ALA A 1 102 ? 0.371 -5.141 -10.077 1.00 94.31 102 ALA A CA 1
ATOM 759 C C . ALA A 1 102 ? -1.095 -5.415 -9.678 1.00 94.31 102 ALA A C 1
ATOM 761 O O . ALA A 1 102 ? -1.306 -6.236 -8.777 1.00 94.31 102 ALA A O 1
ATOM 762 N N . PRO A 1 103 ? -2.121 -4.870 -10.360 1.00 93.44 103 PRO A N 1
ATOM 763 C CA . PRO A 1 103 ? -3.514 -5.124 -9.999 1.00 93.44 103 PRO A CA 1
ATOM 764 C C . PRO A 1 103 ? -3.911 -6.593 -10.199 1.00 93.44 103 PRO A C 1
ATOM 766 O O . PRO A 1 103 ? -4.657 -7.140 -9.384 1.00 93.44 103 PRO A O 1
ATOM 769 N N . THR A 1 104 ? -3.361 -7.275 -11.215 1.00 94.25 104 THR A N 1
ATOM 770 C CA . THR A 1 104 ? -3.598 -8.714 -11.453 1.00 94.25 104 THR A CA 1
ATOM 771 C C . THR A 1 104 ? -3.188 -9.566 -10.248 1.00 94.25 104 THR A C 1
ATOM 773 O O . THR A 1 104 ? -3.849 -10.554 -9.927 1.00 94.25 104 THR A O 1
ATOM 776 N N . ASN A 1 105 ? -2.134 -9.157 -9.539 1.00 93.38 105 ASN A N 1
ATOM 777 C CA . ASN A 1 105 ? -1.627 -9.830 -8.345 1.00 93.38 105 ASN A CA 1
ATOM 778 C C . ASN A 1 105 ? -2.038 -9.137 -7.033 1.00 93.38 105 ASN A C 1
ATOM 780 O O . ASN A 1 105 ? -1.529 -9.492 -5.972 1.00 93.38 105 ASN A O 1
ATOM 784 N N . ARG A 1 106 ? -3.010 -8.210 -7.081 1.00 94.44 106 ARG A N 1
ATOM 785 C CA . ARG A 1 106 ? -3.554 -7.466 -5.926 1.00 94.44 106 ARG A CA 1
ATOM 786 C C . ARG A 1 106 ? -2.549 -6.548 -5.221 1.00 94.44 106 ARG A C 1
ATOM 788 O O . ARG A 1 106 ? -2.672 -6.309 -4.020 1.00 94.44 106 ARG A O 1
ATOM 795 N N . TYR A 1 107 ? -1.584 -6.023 -5.962 1.00 95.31 107 TYR A N 1
ATOM 796 C CA . TYR A 1 107 ? -0.793 -4.872 -5.543 1.00 95.31 107 TYR A CA 1
ATOM 797 C C . TYR A 1 107 ? -1.521 -3.584 -5.925 1.00 95.31 107 TYR A C 1
ATOM 799 O O . TYR A 1 107 ? -2.040 -3.461 -7.034 1.00 95.31 107 TYR A O 1
ATOM 807 N N . ASP A 1 108 ? -1.571 -2.626 -5.003 1.00 95.75 108 ASP A N 1
ATOM 808 C CA . ASP A 1 108 ? -2.389 -1.416 -5.157 1.00 95.75 108 ASP A CA 1
ATOM 809 C C . ASP A 1 108 ? -1.634 -0.275 -5.843 1.00 95.75 108 ASP A C 1
ATOM 811 O O . ASP A 1 108 ? -2.259 0.670 -6.312 1.00 95.75 108 ASP A O 1
ATOM 815 N N . PHE A 1 109 ? -0.301 -0.333 -5.865 1.00 96.19 109 PHE A N 1
ATOM 816 C CA . PHE A 1 109 ? 0.558 0.682 -6.473 1.00 96.19 109 PHE A CA 1
ATOM 817 C C . PHE A 1 109 ? 1.941 0.106 -6.810 1.00 96.19 109 PHE A C 1
ATOM 819 O O . PHE A 1 109 ? 2.320 -0.966 -6.327 1.00 96.19 109 PHE A O 1
ATOM 826 N N . LEU A 1 110 ? 2.694 0.811 -7.653 1.00 96.31 110 LEU A N 1
ATOM 827 C CA . LEU A 1 110 ? 4.095 0.507 -7.946 1.00 96.31 110 LEU A CA 1
ATOM 828 C C . LEU A 1 110 ? 5.010 1.332 -7.039 1.00 96.31 110 LEU A C 1
ATOM 830 O O . LEU A 1 110 ? 4.816 2.541 -6.898 1.00 96.31 110 LEU A O 1
ATOM 834 N N . LYS A 1 111 ? 6.031 0.700 -6.455 1.00 96.69 111 LYS A N 1
ATOM 835 C CA . LYS A 1 111 ? 7.127 1.397 -5.771 1.00 96.69 111 LYS A CA 1
ATOM 836 C C . LYS A 1 111 ? 8.387 1.326 -6.623 1.00 96.69 111 LYS A C 1
ATOM 838 O O . LYS A 1 111 ? 8.918 0.239 -6.830 1.00 96.69 111 LYS A O 1
ATOM 843 N N . VAL A 1 112 ? 8.878 2.467 -7.087 1.00 96.44 112 VAL A N 1
ATOM 844 C CA . VAL A 1 112 ? 10.115 2.540 -7.872 1.00 96.44 112 VAL A CA 1
ATOM 845 C C . VAL A 1 112 ? 11.348 2.628 -6.977 1.00 96.44 112 VAL A C 1
ATOM 847 O O . VAL A 1 112 ? 11.303 3.237 -5.912 1.00 96.44 112 VAL A O 1
ATOM 850 N N . TYR A 1 113 ? 12.445 2.026 -7.429 1.00 95.56 113 TYR A N 1
ATOM 851 C CA . TYR A 1 113 ? 13.770 2.084 -6.808 1.00 95.56 113 TYR A CA 1
ATOM 852 C C . TYR A 1 113 ? 14.779 2.859 -7.676 1.00 95.56 113 TYR A C 1
ATOM 854 O O . TYR A 1 113 ? 14.443 3.423 -8.719 1.00 95.56 113 TYR A O 1
ATOM 862 N N . ASP A 1 114 ? 16.023 2.922 -7.203 1.00 94.00 114 ASP A N 1
ATOM 863 C CA . ASP A 1 114 ? 17.007 3.943 -7.570 1.00 94.00 114 ASP A CA 1
ATOM 864 C C . ASP A 1 114 ? 17.620 3.824 -8.975 1.00 94.00 114 ASP A C 1
ATOM 866 O O . ASP A 1 114 ? 18.342 4.729 -9.394 1.00 94.00 114 ASP A O 1
ATOM 870 N N . ARG A 1 115 ? 17.424 2.714 -9.703 1.00 95.88 115 ARG A N 1
ATOM 871 C CA . ARG A 1 115 ? 18.208 2.404 -10.919 1.00 95.88 115 ARG A CA 1
ATOM 872 C C . ARG A 1 115 ? 17.411 2.404 -12.212 1.00 95.88 115 ARG A C 1
ATOM 874 O O . ARG A 1 115 ? 17.912 1.926 -13.229 1.00 95.88 115 ARG A O 1
ATOM 881 N N . LEU A 1 116 ? 16.199 2.944 -12.206 1.00 96.88 116 LEU A N 1
ATOM 882 C CA . LEU A 1 116 ? 15.446 3.144 -13.442 1.00 96.88 116 LEU A CA 1
ATOM 883 C C . LEU A 1 116 ? 16.137 4.181 -14.335 1.00 96.88 116 LEU A C 1
ATOM 885 O O . LEU A 1 116 ? 16.612 5.219 -13.869 1.00 96.88 116 LEU A O 1
ATOM 889 N N . SER A 1 117 ? 16.148 3.931 -15.645 1.00 97.25 117 SER A N 1
ATOM 890 C CA . SER A 1 117 ? 16.495 4.980 -16.602 1.00 97.25 117 SER A CA 1
ATOM 891 C C . SER A 1 117 ? 15.412 6.066 -16.595 1.00 97.25 117 SER A C 1
ATOM 893 O O . SER A 1 117 ? 14.246 5.810 -16.286 1.00 97.25 117 SER A O 1
ATOM 895 N N . HIS A 1 118 ? 15.778 7.287 -16.986 1.00 96.88 118 HIS A N 1
ATOM 896 C CA . HIS A 1 118 ? 14.826 8.396 -17.101 1.00 96.88 118 HIS A CA 1
ATOM 897 C C . HIS A 1 118 ? 13.641 8.061 -18.029 1.00 96.88 118 HIS A C 1
ATOM 899 O O . HIS A 1 118 ? 12.501 8.425 -17.748 1.00 96.88 118 HIS A O 1
ATOM 905 N N . GLU A 1 119 ? 13.897 7.335 -19.120 1.00 97.31 119 GLU A N 1
ATOM 906 C CA . GLU A 1 119 ? 12.865 6.899 -20.064 1.00 97.31 119 GLU A CA 1
ATOM 907 C C . GLU A 1 119 ? 11.878 5.908 -19.429 1.00 97.31 119 GLU A C 1
ATOM 909 O O . GLU A 1 119 ? 10.661 6.056 -19.580 1.00 97.31 119 GLU A O 1
ATOM 914 N N . VAL A 1 120 ? 12.388 4.932 -18.672 1.00 97.56 120 VAL A N 1
ATOM 915 C CA . VAL A 1 120 ? 11.558 3.936 -17.985 1.00 97.56 120 VAL A CA 1
ATOM 916 C C . VA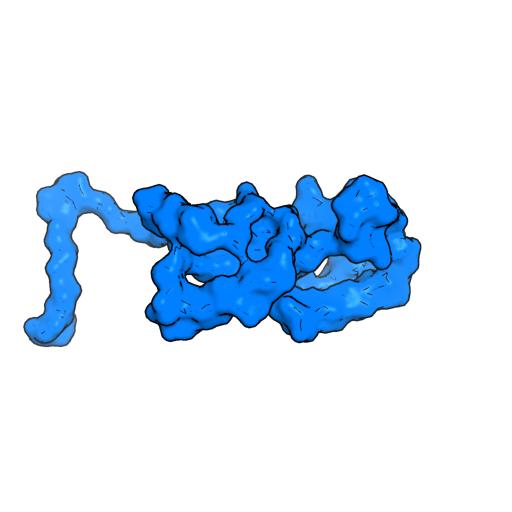L A 1 120 ? 10.732 4.586 -16.878 1.00 97.56 120 VAL A C 1
ATOM 918 O O . VAL A 1 120 ? 9.524 4.363 -16.817 1.00 97.56 120 VAL A O 1
ATOM 921 N N . PHE A 1 121 ? 11.344 5.436 -16.048 1.00 97.00 121 PHE A N 1
ATOM 922 C CA . PHE A 1 121 ? 10.633 6.159 -14.991 1.00 97.00 121 PHE A CA 1
ATOM 923 C C . PHE A 1 121 ? 9.475 6.992 -15.559 1.00 97.00 121 PHE A C 1
ATOM 925 O O . PHE A 1 121 ? 8.341 6.885 -15.094 1.00 97.00 121 PHE A O 1
ATOM 932 N N . ASN A 1 122 ? 9.726 7.766 -16.620 1.00 96.00 122 ASN A N 1
ATOM 933 C CA . ASN A 1 122 ? 8.680 8.561 -17.265 1.00 96.00 122 ASN A CA 1
ATOM 934 C C . ASN A 1 122 ? 7.584 7.694 -17.890 1.00 96.00 122 ASN A C 1
ATOM 936 O O . ASN A 1 122 ? 6.419 8.094 -17.910 1.00 96.00 122 ASN A O 1
ATOM 940 N N . THR A 1 123 ? 7.939 6.512 -18.398 1.00 96.12 123 THR A N 1
ATOM 941 C CA . THR A 1 123 ? 6.954 5.563 -18.920 1.00 96.12 123 THR A CA 1
ATOM 942 C C . THR A 1 123 ? 6.058 5.041 -17.802 1.00 96.12 123 THR A C 1
ATOM 944 O O . THR A 1 123 ? 4.845 5.110 -17.961 1.00 96.12 123 THR A O 1
ATOM 947 N N . LEU A 1 124 ? 6.615 4.621 -16.661 1.00 95.81 124 LEU A N 1
ATOM 948 C CA . LEU A 1 124 ? 5.834 4.188 -15.494 1.00 95.81 124 LEU A CA 1
ATOM 949 C C . LEU A 1 124 ? 4.870 5.279 -15.019 1.00 95.81 124 LEU A C 1
ATOM 951 O O . LEU A 1 124 ? 3.680 5.033 -14.888 1.00 95.81 124 LEU A O 1
ATOM 955 N N . VAL A 1 125 ? 5.349 6.513 -14.839 1.00 95.12 125 VAL A N 1
ATOM 956 C CA . VAL A 1 125 ? 4.494 7.623 -14.383 1.00 95.12 125 VAL A CA 1
ATOM 957 C C . VAL A 1 125 ? 3.360 7.912 -15.376 1.00 95.12 125 VAL A C 1
ATOM 959 O O . VAL A 1 125 ? 2.218 8.132 -14.968 1.00 95.12 125 VAL A O 1
ATOM 962 N N . ARG A 1 126 ? 3.653 7.907 -16.683 1.00 94.75 126 ARG A N 1
ATOM 963 C CA . ARG A 1 126 ? 2.659 8.175 -17.735 1.00 94.75 126 ARG A CA 1
ATOM 964 C C . ARG A 1 126 ? 1.616 7.064 -17.840 1.00 94.75 126 ARG A C 1
ATOM 966 O O . ARG A 1 126 ? 0.431 7.366 -17.957 1.00 94.75 126 ARG A O 1
ATOM 973 N N . GLU A 1 127 ? 2.050 5.807 -17.849 1.00 90.06 127 GLU A N 1
ATOM 974 C CA . GLU A 1 127 ? 1.154 4.651 -17.965 1.00 90.06 127 GLU A CA 1
ATOM 975 C C . GLU A 1 127 ? 0.336 4.466 -16.680 1.00 90.06 127 GLU A C 1
ATOM 977 O O . GLU A 1 127 ? -0.882 4.332 -16.770 1.00 90.06 127 GLU A O 1
ATOM 982 N N . GLY A 1 128 ? 0.952 4.591 -15.501 1.00 88.75 128 GLY A N 1
ATOM 983 C CA . GLY A 1 128 ? 0.257 4.504 -14.216 1.00 88.75 128 GLY A CA 1
ATOM 984 C C . GLY A 1 128 ? -0.834 5.564 -14.057 1.00 88.75 128 GLY A C 1
ATOM 985 O O . GLY A 1 128 ? -1.956 5.254 -13.654 1.00 88.75 128 GLY A O 1
ATOM 986 N N . ALA A 1 129 ? -0.583 6.803 -14.499 1.00 87.44 129 ALA A N 1
ATOM 987 C CA . ALA A 1 129 ? -1.616 7.842 -14.538 1.00 87.44 129 ALA A CA 1
ATOM 988 C C . ALA A 1 129 ? -2.790 7.489 -15.475 1.00 87.44 129 ALA A C 1
ATOM 990 O O . ALA A 1 129 ? -3.939 7.799 -15.161 1.00 87.44 129 ALA A O 1
ATOM 991 N N . GLY A 1 130 ? -2.516 6.841 -16.614 1.00 83.81 130 GLY A N 1
ATOM 992 C CA . GLY A 1 130 ? -3.541 6.399 -17.565 1.00 83.81 130 GLY A CA 1
ATOM 993 C C . GLY A 1 130 ? -4.321 5.161 -17.107 1.00 83.81 130 GLY A C 1
ATOM 994 O O . GLY A 1 130 ? -5.508 5.044 -17.411 1.00 83.81 130 GLY A O 1
ATOM 995 N N . GLY A 1 131 ? -3.669 4.255 -16.373 1.00 80.25 131 GLY A N 1
ATOM 996 C CA . GLY A 1 131 ? -4.232 3.001 -15.863 1.00 80.25 131 GLY A CA 1
ATOM 997 C C . GLY A 1 131 ? -4.840 3.093 -14.461 1.00 80.25 131 GLY A C 1
ATOM 998 O O . GLY A 1 131 ? -5.491 2.149 -14.020 1.00 80.25 131 GLY A O 1
ATOM 999 N N . GLY A 1 132 ? -4.657 4.218 -13.764 1.00 86.75 132 GLY A N 1
ATOM 1000 C CA . GLY A 1 132 ? -5.100 4.391 -12.379 1.00 86.75 132 GLY A CA 1
ATOM 1001 C C . GLY A 1 132 ? -4.215 3.676 -11.355 1.00 86.75 132 GLY A C 1
ATOM 1002 O O . GLY A 1 132 ? -4.662 3.455 -10.232 1.00 86.75 132 GLY A O 1
ATOM 1003 N N . GLN A 1 133 ? -2.982 3.334 -11.727 1.00 92.94 133 GLN A N 1
ATOM 1004 C CA . GLN A 1 133 ? -1.995 2.707 -10.860 1.00 92.94 133 GLN A CA 1
ATOM 1005 C C . GLN A 1 133 ? -1.061 3.790 -10.295 1.00 92.94 133 GLN A C 1
ATOM 1007 O O . GLN A 1 133 ? -0.302 4.421 -11.037 1.00 92.94 133 GLN A O 1
ATOM 1012 N N . PRO A 1 134 ? -1.093 4.060 -8.983 1.00 95.25 134 PRO A N 1
ATOM 1013 C CA . PRO A 1 134 ? -0.189 5.031 -8.390 1.00 95.25 134 PRO A CA 1
ATOM 1014 C C . PRO A 1 134 ? 1.268 4.561 -8.481 1.00 95.25 134 PRO A C 1
ATOM 1016 O O . PRO A 1 134 ? 1.564 3.376 -8.322 1.00 95.25 134 PRO A O 1
ATOM 1019 N N . VAL A 1 135 ? 2.181 5.513 -8.670 1.00 96.00 135 VAL A N 1
ATOM 1020 C CA . VAL A 1 135 ? 3.631 5.291 -8.629 1.00 96.00 135 VAL A CA 1
ATOM 1021 C C . VAL A 1 135 ? 4.201 6.057 -7.437 1.00 96.00 135 VAL A C 1
ATOM 1023 O O . VAL A 1 135 ? 3.979 7.261 -7.306 1.00 96.00 135 VAL A O 1
ATOM 1026 N N . VAL A 1 136 ? 4.921 5.360 -6.559 1.00 95.38 136 VAL A N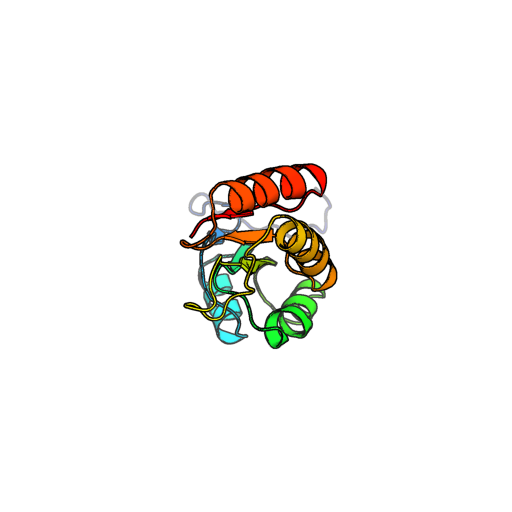 1
ATOM 1027 C CA . VAL A 1 136 ? 5.514 5.898 -5.323 1.00 95.38 136 VAL A CA 1
ATOM 1028 C C . VAL A 1 136 ? 7.024 5.638 -5.323 1.00 95.38 136 VAL A C 1
ATOM 1030 O O . VAL A 1 136 ? 7.481 4.644 -5.878 1.00 95.38 136 VAL A O 1
ATOM 1033 N N . GLY A 1 137 ? 7.812 6.541 -4.738 1.00 92.06 137 GLY A N 1
ATOM 1034 C CA . GLY A 1 137 ? 9.278 6.455 -4.720 1.00 92.06 137 GLY A CA 1
ATOM 1035 C C . GLY A 1 137 ? 9.872 5.606 -3.591 1.00 92.06 137 GLY A C 1
ATOM 1036 O O . GLY A 1 137 ? 9.162 5.163 -2.680 1.00 92.06 137 GLY A O 1
ATOM 1037 N N . HIS A 1 138 ? 11.190 5.410 -3.679 1.00 90.25 138 HIS A N 1
ATOM 1038 C CA . HIS A 1 138 ? 12.043 4.904 -2.605 1.00 90.25 138 HIS A CA 1
ATOM 1039 C C . HIS A 1 138 ? 12.295 5.978 -1.544 1.00 90.25 138 HIS A C 1
ATOM 1041 O O . HIS A 1 138 ? 12.537 7.146 -1.930 1.00 90.25 138 HIS A O 1
#